Protein AF-A0A7R9TD43-F1 (afdb_monomer_lite)

Secondary structure (DSSP, 8-state):
-----------------------PPPHHHHHHH-----PBP--HHHHHHHHHHHHHHHHHHHHHHHHTT-S------HHHHTHHHH-GGGHHHHHHHHHHHHHHTT--S--HHHHHHHHHHTT-TT-PPPPHHHHBTTHHHHHHHHHH-S-HHHHGGGS--

Organism: NCBI:txid156133

Radius of gyration: 19.26 Å; chains: 1; bounding box: 54×41×42 Å

Foldseek 3Di:
DDFDADDDDPPPPPDDDDDDDDDDDDPVVVVVVCPDLPADEDDLVCLLVVVVVVVVVVVCVVVVCVVVVNPDYDHAHVCQCLVQLAAVVSLVSNLVSVVVVCVSVVPPDDPSVVSSVVSVVVPSNPHHDDPSPSRHPPVVSNLVSQCPDPDPVSNCVVVDD

Structure (mmCIF, N/CA/C/O backbone):
data_AF-A0A7R9TD43-F1
#
_entry.id   AF-A0A7R9TD43-F1
#
loop_
_atom_site.group_PDB
_atom_site.id
_atom_site.type_symbol
_atom_site.label_atom_id
_atom_site.label_alt_id
_atom_site.label_comp_id
_atom_site.label_asym_id
_atom_site.label_entity_id
_atom_site.label_seq_id
_atom_site.pdbx_PDB_ins_code
_atom_site.Cartn_x
_atom_site.Cartn_y
_atom_site.Cartn_z
_atom_site.occupancy
_atom_site.B_iso_or_equiv
_atom_site.auth_seq_id
_atom_site.auth_comp_id
_atom_site.auth_asym_id
_atom_site.auth_atom_id
_atom_site.pdbx_PDB_model_num
ATOM 1 N N . VAL A 1 1 ? -9.934 -10.178 23.719 1.00 39.34 1 VAL A N 1
ATOM 2 C CA . VAL A 1 1 ? -9.843 -10.184 22.239 1.00 39.34 1 VAL A CA 1
ATOM 3 C C . VAL A 1 1 ? -8.517 -9.554 21.861 1.00 39.34 1 VAL A C 1
ATOM 5 O O . VAL 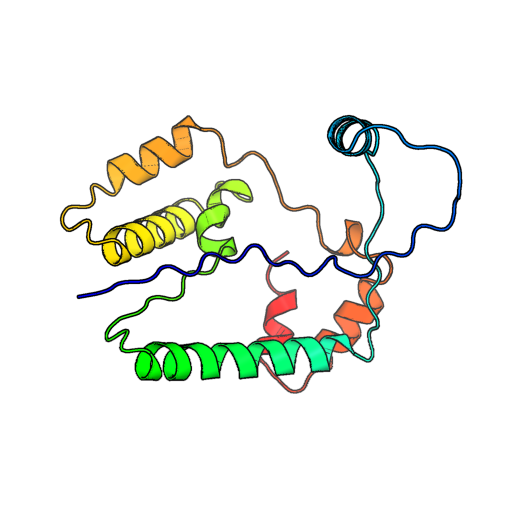A 1 1 ? -8.345 -8.367 22.094 1.00 39.34 1 VAL A O 1
ATOM 8 N N . THR A 1 2 ? -7.555 -10.334 21.376 1.00 31.12 2 THR A N 1
ATOM 9 C CA . THR A 1 2 ? -6.219 -9.827 21.025 1.00 31.12 2 THR A CA 1
ATOM 10 C C . THR A 1 2 ? -6.255 -9.340 19.579 1.00 31.12 2 THR A C 1
ATOM 12 O O . THR A 1 2 ? -6.472 -10.143 18.673 1.00 31.12 2 THR A O 1
ATOM 15 N N . ARG A 1 3 ? -6.104 -8.031 19.357 1.00 34.41 3 ARG A N 1
ATOM 16 C CA . ARG A 1 3 ? -6.041 -7.424 18.019 1.00 34.41 3 ARG A CA 1
ATOM 17 C C . ARG A 1 3 ? -4.596 -7.012 17.744 1.00 34.41 3 ARG A C 1
ATOM 19 O O . ARG A 1 3 ? -3.960 -6.403 18.597 1.00 34.41 3 ARG A O 1
ATOM 26 N N . GLY A 1 4 ? -4.058 -7.405 16.594 1.00 31.19 4 GLY A N 1
ATOM 27 C CA . GLY A 1 4 ? -2.689 -7.091 16.186 1.00 31.19 4 GLY A CA 1
ATOM 28 C C . GLY A 1 4 ? -2.689 -6.253 14.915 1.00 31.19 4 GLY A C 1
ATOM 29 O O . GLY A 1 4 ? -3.323 -6.634 13.933 1.00 31.19 4 GLY A O 1
ATOM 30 N N . VAL A 1 5 ? -1.957 -5.140 14.926 1.00 34.16 5 VAL A N 1
ATOM 31 C CA . VAL A 1 5 ? -1.711 -4.306 13.744 1.00 34.16 5 VAL A CA 1
ATOM 32 C C . VAL A 1 5 ? -0.331 -4.643 13.200 1.00 34.16 5 VAL A C 1
ATOM 34 O O . VAL A 1 5 ? 0.673 -4.506 13.895 1.00 34.16 5 VAL A O 1
ATOM 37 N N . CYS A 1 6 ? -0.265 -5.065 11.939 1.00 36.38 6 CYS A N 1
ATOM 38 C CA . CYS A 1 6 ? 0.999 -5.240 11.234 1.00 36.38 6 CYS A CA 1
ATOM 39 C C . CYS A 1 6 ? 1.216 -4.054 10.288 1.00 36.38 6 CYS A C 1
ATOM 41 O O . CYS A 1 6 ? 0.830 -4.110 9.125 1.00 36.38 6 CYS A O 1
ATOM 43 N N . GLY A 1 7 ? 1.840 -2.984 10.787 1.00 31.48 7 GLY A N 1
ATOM 44 C CA . GLY A 1 7 ? 2.426 -1.956 9.930 1.00 31.48 7 GLY A CA 1
ATOM 45 C C . GLY A 1 7 ? 3.762 -2.469 9.401 1.00 31.48 7 GLY A C 1
ATOM 46 O O . GLY A 1 7 ? 4.675 -2.732 10.185 1.00 31.48 7 GLY A O 1
ATOM 47 N N . LYS A 1 8 ? 3.895 -2.659 8.087 1.00 38.91 8 LYS A N 1
ATOM 48 C CA . LYS A 1 8 ? 5.202 -2.919 7.477 1.00 38.91 8 LYS A CA 1
ATOM 49 C C . LYS A 1 8 ? 5.594 -1.762 6.583 1.00 38.91 8 LYS A C 1
ATOM 51 O O . LYS A 1 8 ? 5.025 -1.590 5.516 1.00 38.91 8 LYS A O 1
ATOM 56 N N . ALA A 1 9 ? 6.656 -1.069 6.981 1.00 34.19 9 ALA A N 1
ATOM 57 C CA . ALA A 1 9 ? 7.525 -0.412 6.025 1.00 34.19 9 ALA A CA 1
ATOM 58 C C . ALA A 1 9 ? 8.066 -1.481 5.064 1.00 34.19 9 ALA A C 1
ATOM 60 O O . ALA A 1 9 ? 8.663 -2.485 5.475 1.00 34.19 9 ALA A O 1
ATOM 61 N N . SER A 1 10 ? 7.801 -1.276 3.783 1.00 36.62 10 SER A N 1
ATOM 62 C CA . SER A 1 10 ? 8.291 -2.059 2.662 1.00 36.62 10 SER A CA 1
ATOM 63 C C . SER A 1 10 ? 9.827 -2.056 2.664 1.00 36.62 10 SER A C 1
ATOM 65 O O . SER A 1 10 ? 10.476 -1.200 2.077 1.00 36.62 10 SER A O 1
ATOM 67 N N . ASN A 1 11 ? 10.428 -3.052 3.314 1.00 35.31 11 ASN A N 1
ATOM 68 C CA . ASN A 1 11 ? 11.877 -3.221 3.440 1.00 35.31 11 ASN A CA 1
ATOM 69 C C . ASN A 1 11 ? 12.467 -3.923 2.193 1.00 35.31 11 ASN A C 1
ATOM 71 O O . ASN A 1 11 ? 12.986 -5.034 2.276 1.00 35.31 11 ASN A O 1
ATOM 75 N N . TRP A 1 12 ? 12.331 -3.301 1.016 1.00 37.69 12 TRP A N 1
ATOM 76 C CA . TRP A 1 12 ? 12.780 -3.855 -0.279 1.00 37.69 12 TRP A CA 1
ATOM 77 C C . TRP A 1 12 ? 14.246 -3.508 -0.605 1.00 37.69 12 TRP A C 1
ATOM 79 O O . TRP A 1 12 ? 14.766 -3.917 -1.637 1.00 37.69 12 TRP A O 1
ATOM 89 N N . ALA A 1 13 ? 14.939 -2.794 0.287 1.00 36.34 13 ALA A N 1
ATOM 90 C CA . ALA A 1 13 ? 16.278 -2.247 0.059 1.00 36.34 13 ALA A CA 1
ATOM 91 C C . ALA A 1 13 ? 17.420 -3.052 0.719 1.00 36.34 13 ALA A C 1
ATOM 93 O O . ALA A 1 13 ? 18.401 -2.476 1.183 1.00 36.34 13 ALA A O 1
ATOM 94 N N . LEU A 1 14 ? 17.327 -4.383 0.794 1.00 34.22 14 LEU A N 1
ATOM 95 C CA . LEU A 1 14 ? 18.373 -5.220 1.403 1.00 34.22 14 LEU A CA 1
ATOM 96 C C . LEU A 1 14 ? 19.060 -6.116 0.371 1.00 34.22 14 LEU A C 1
ATOM 98 O O . LEU A 1 14 ? 18.844 -7.324 0.346 1.00 34.22 14 LEU A O 1
ATOM 102 N N . ARG A 1 15 ? 19.896 -5.484 -0.466 1.00 33.47 15 ARG A N 1
ATOM 103 C CA . ARG A 1 15 ? 21.173 -5.998 -1.017 1.00 33.47 15 ARG A CA 1
ATOM 104 C C . ARG A 1 15 ? 21.806 -4.944 -1.939 1.00 33.47 15 ARG A C 1
ATOM 106 O O . ARG A 1 15 ? 21.924 -5.126 -3.142 1.00 33.47 15 ARG A O 1
ATOM 113 N N . SER A 1 16 ? 22.214 -3.816 -1.365 1.00 39.78 16 SER A N 1
ATOM 114 C CA . SER A 1 16 ? 23.128 -2.875 -2.021 1.00 39.78 16 SER A CA 1
ATOM 115 C C . SER A 1 16 ? 24.565 -3.243 -1.644 1.00 39.78 16 SER A C 1
ATOM 117 O O . SER A 1 16 ? 24.916 -3.200 -0.463 1.00 39.78 16 SER A O 1
ATOM 119 N N . TYR A 1 17 ? 25.393 -3.615 -2.620 1.00 34.47 17 TYR A N 1
ATOM 120 C CA . TYR A 1 17 ? 26.838 -3.730 -2.419 1.00 34.47 17 TYR A CA 1
ATOM 121 C C . TYR A 1 17 ? 27.467 -2.330 -2.482 1.00 34.47 17 TYR A C 1
ATOM 123 O O . TYR A 1 17 ? 27.190 -1.567 -3.402 1.00 34.47 17 TYR A O 1
ATOM 131 N N . SER A 1 18 ? 28.294 -1.992 -1.489 1.00 43.38 18 SER A N 1
ATOM 132 C CA . SER A 1 18 ? 29.130 -0.783 -1.451 1.00 43.38 18 SER A CA 1
ATOM 133 C C . SER A 1 18 ? 30.578 -1.223 -1.639 1.00 43.38 18 SER A C 1
ATOM 135 O O . SER A 1 18 ? 31.055 -2.048 -0.861 1.00 43.38 18 SER A O 1
ATOM 137 N N . SER A 1 19 ? 31.263 -0.707 -2.658 1.00 37.00 19 SER A N 1
ATOM 138 C CA . SER A 1 19 ? 32.553 -1.221 -3.130 1.00 37.00 19 SER A CA 1
ATOM 139 C C . SER A 1 19 ? 33.764 -0.380 -2.735 1.00 37.00 19 SER A C 1
ATOM 141 O O . SER A 1 19 ? 34.736 -0.409 -3.467 1.00 37.00 19 SER A O 1
ATOM 143 N N . ASP A 1 20 ? 33.756 0.335 -1.608 1.00 36.44 20 ASP A N 1
ATOM 144 C CA . ASP A 1 20 ? 34.885 1.208 -1.257 1.00 36.44 20 ASP A CA 1
ATOM 145 C C . ASP A 1 20 ? 35.248 1.088 0.227 1.00 36.44 20 ASP A C 1
ATOM 147 O O . ASP A 1 20 ? 34.478 1.442 1.125 1.00 36.44 20 ASP A O 1
ATOM 151 N N . GLY A 1 21 ? 36.431 0.526 0.482 1.00 44.88 21 GLY A N 1
ATOM 152 C CA . GLY A 1 21 ? 36.992 0.322 1.810 1.00 44.88 21 GLY A CA 1
ATOM 153 C C . GLY A 1 21 ? 37.856 1.497 2.253 1.00 44.88 21 GLY A C 1
ATOM 154 O O . GLY A 1 21 ? 39.035 1.515 1.934 1.00 44.88 21 GLY A O 1
ATOM 155 N N . VAL A 1 22 ? 37.297 2.425 3.041 1.00 40.22 22 VAL A N 1
ATOM 156 C CA . VAL A 1 22 ? 38.046 3.366 3.903 1.00 40.22 22 VAL A CA 1
ATOM 157 C C . VAL A 1 22 ? 37.221 3.685 5.172 1.00 40.22 22 VAL A C 1
ATOM 159 O O . VAL A 1 22 ? 35.990 3.655 5.163 1.00 40.22 22 VAL A O 1
ATOM 162 N N . SER A 1 23 ? 37.929 3.916 6.284 1.00 39.12 23 SER A N 1
ATOM 163 C CA . SER A 1 23 ? 37.523 4.050 7.698 1.00 39.12 23 SER A CA 1
ATOM 164 C C . SER A 1 23 ? 36.263 4.885 8.033 1.00 39.12 23 SER A C 1
ATOM 166 O O . SER A 1 23 ? 35.867 5.799 7.321 1.00 39.12 23 SER A O 1
ATOM 168 N N . ARG A 1 24 ? 35.605 4.521 9.152 1.00 40.25 24 ARG A N 1
ATOM 169 C CA . ARG A 1 24 ? 34.159 4.678 9.433 1.00 40.25 24 ARG A CA 1
ATOM 170 C C . ARG A 1 24 ? 33.724 6.005 10.102 1.00 40.25 24 ARG A C 1
ATOM 172 O O . ARG A 1 24 ? 34.031 6.201 11.273 1.00 40.25 24 ARG A O 1
ATOM 179 N N . PRO A 1 25 ? 32.845 6.798 9.459 1.00 39.62 25 PRO A N 1
ATOM 180 C CA . PRO A 1 25 ? 31.966 7.745 10.152 1.00 39.62 25 PRO A CA 1
ATOM 181 C C . PRO A 1 25 ? 30.765 7.050 10.822 1.00 39.62 25 PRO A C 1
ATOM 183 O O . PRO A 1 25 ? 30.373 5.945 10.423 1.00 39.62 25 PRO A O 1
ATOM 186 N N . THR A 1 26 ? 30.184 7.700 11.835 1.00 48.34 26 THR A N 1
ATOM 187 C CA . THR A 1 26 ? 29.023 7.215 12.603 1.00 48.34 26 THR A CA 1
ATOM 188 C C . THR A 1 26 ? 27.769 7.061 11.721 1.00 48.34 26 THR A C 1
ATOM 190 O O . THR A 1 26 ? 27.635 7.666 10.654 1.00 48.34 26 THR A O 1
ATOM 193 N N . PHE A 1 27 ? 26.830 6.206 12.150 1.00 46.88 27 PHE A N 1
ATOM 194 C CA . PHE A 1 27 ? 25.640 5.818 11.371 1.00 46.88 27 PHE A CA 1
ATOM 195 C C . PHE A 1 27 ? 24.694 6.990 11.048 1.00 46.88 27 PHE A C 1
ATOM 197 O O . PHE A 1 27 ? 24.012 6.964 10.022 1.00 46.88 27 PHE A O 1
ATOM 204 N N . ALA A 1 28 ? 24.652 8.009 11.910 1.00 42.88 28 ALA A N 1
ATOM 205 C CA . ALA A 1 28 ? 23.788 9.176 11.749 1.00 42.88 28 ALA A CA 1
ATOM 206 C C . ALA A 1 28 ? 24.366 10.193 10.747 1.00 42.88 28 ALA A C 1
ATOM 208 O O . ALA A 1 28 ? 23.631 10.692 9.892 1.00 42.88 28 ALA A O 1
ATOM 209 N N . ASP A 1 29 ? 25.684 10.417 10.773 1.00 40.28 29 ASP A N 1
ATOM 210 C CA . ASP A 1 29 ? 26.360 11.372 9.884 1.00 40.28 29 ASP A CA 1
ATOM 211 C C . ASP A 1 29 ? 26.393 10.880 8.429 1.00 40.28 29 ASP A C 1
ATOM 213 O O . ASP A 1 29 ? 26.217 11.658 7.488 1.00 40.28 29 ASP A O 1
ATOM 217 N N . LYS A 1 30 ? 26.485 9.557 8.222 1.00 43.16 30 LYS A N 1
ATOM 218 C CA . LYS A 1 30 ? 26.408 8.944 6.885 1.00 43.16 30 LYS A CA 1
ATOM 219 C C . LYS A 1 30 ? 25.059 9.142 6.187 1.00 43.16 30 LYS A C 1
ATOM 221 O O . LYS A 1 30 ? 25.035 9.229 4.963 1.00 43.16 30 LYS A O 1
ATOM 226 N N . ARG A 1 31 ? 23.945 9.222 6.929 1.00 48.44 31 ARG A N 1
ATOM 227 C CA . ARG A 1 31 ? 22.608 9.430 6.337 1.00 48.44 31 ARG A CA 1
ATOM 228 C C . ARG A 1 31 ? 22.351 10.880 5.931 1.00 48.44 31 ARG A C 1
ATOM 230 O O . ARG A 1 31 ? 21.613 11.100 4.980 1.00 48.44 31 ARG A O 1
ATOM 237 N N . ARG A 1 32 ? 22.938 11.862 6.625 1.00 42.62 32 ARG A N 1
ATOM 238 C CA . ARG A 1 32 ? 22.729 13.291 6.320 1.00 42.62 32 ARG A CA 1
ATOM 239 C C . ARG A 1 32 ? 23.582 13.802 5.159 1.00 42.62 32 ARG A C 1
ATOM 241 O O . ARG A 1 32 ? 23.119 14.675 4.433 1.00 42.62 32 ARG A O 1
ATOM 248 N N . ALA A 1 33 ? 24.786 13.261 4.964 1.00 38.59 33 ALA A N 1
ATOM 249 C CA . ALA A 1 33 ? 25.688 13.693 3.891 1.00 38.59 33 ALA A CA 1
ATOM 250 C C . ALA A 1 33 ? 25.417 12.997 2.542 1.00 38.59 33 ALA A C 1
ATOM 252 O O . ALA A 1 33 ? 25.692 13.561 1.485 1.00 38.59 33 ALA A O 1
ATOM 253 N N . ARG A 1 34 ? 24.818 11.799 2.556 1.00 44.56 34 ARG A N 1
ATOM 254 C CA . ARG A 1 34 ? 24.338 11.110 1.353 1.00 44.56 34 ARG A CA 1
ATOM 255 C C . ARG A 1 34 ? 22.956 11.642 0.963 1.00 44.56 34 ARG A C 1
ATOM 257 O O . ARG A 1 34 ? 21.947 10.958 1.105 1.00 44.56 34 ARG A O 1
ATOM 264 N N . ARG A 1 35 ? 22.910 12.853 0.393 1.00 45.62 35 ARG A N 1
ATOM 265 C CA . ARG A 1 35 ? 21.904 13.193 -0.637 1.00 45.62 35 ARG A CA 1
ATOM 266 C C . ARG A 1 35 ? 22.195 12.346 -1.880 1.00 45.62 35 ARG A C 1
ATOM 268 O O . ARG A 1 35 ? 22.591 12.846 -2.926 1.00 45.62 35 ARG A O 1
ATOM 275 N N . GLU A 1 36 ? 22.113 11.035 -1.719 1.00 46.47 36 GLU A N 1
ATOM 276 C CA . GLU A 1 36 ? 22.460 10.081 -2.749 1.00 46.47 36 GLU A CA 1
ATOM 277 C C . GLU A 1 36 ? 21.251 9.867 -3.643 1.00 46.47 36 GLU A C 1
ATOM 279 O O . GLU A 1 36 ? 20.282 9.202 -3.286 1.00 46.47 36 GLU A O 1
ATOM 284 N N . LEU A 1 37 ? 21.362 10.418 -4.847 1.00 56.50 37 LEU A N 1
ATOM 285 C CA . LEU A 1 37 ? 20.604 10.076 -6.048 1.00 56.50 37 LEU A CA 1
ATOM 286 C C . LEU A 1 37 ? 20.875 8.620 -6.489 1.00 56.50 37 LEU A C 1
ATOM 288 O O . LEU A 1 37 ? 20.977 8.335 -7.682 1.00 56.50 37 LEU A O 1
ATOM 292 N N . THR A 1 38 ? 21.072 7.685 -5.555 1.00 64.12 38 THR A N 1
ATOM 293 C CA . THR A 1 38 ? 21.325 6.285 -5.885 1.00 64.12 38 THR A CA 1
ATOM 294 C C . THR A 1 38 ? 20.007 5.668 -6.308 1.00 64.12 38 THR A C 1
ATOM 296 O O . THR A 1 38 ? 19.211 5.211 -5.488 1.00 64.12 38 THR A O 1
ATOM 299 N N . LYS A 1 39 ? 19.769 5.688 -7.621 1.00 74.81 39 LYS A N 1
ATOM 300 C CA . LYS A 1 39 ? 18.671 4.948 -8.225 1.00 74.81 39 LYS A CA 1
ATOM 301 C C . LYS A 1 39 ? 18.826 3.462 -7.901 1.00 74.81 39 LYS A C 1
ATOM 303 O O . LYS A 1 39 ? 19.926 2.913 -7.959 1.00 74.81 39 LYS A O 1
ATOM 308 N N . VAL A 1 40 ? 17.719 2.807 -7.583 1.00 80.12 40 VAL A N 1
ATOM 309 C CA . VAL A 1 40 ? 17.680 1.370 -7.307 1.00 80.12 40 VAL A CA 1
ATOM 310 C C . VAL A 1 40 ? 17.617 0.612 -8.633 1.00 80.12 40 VAL A C 1
ATOM 312 O O . VAL A 1 40 ? 16.872 0.981 -9.540 1.00 80.12 40 VAL A O 1
ATOM 315 N N . GLY A 1 41 ? 18.416 -0.443 -8.769 1.00 82.94 41 GLY A N 1
ATOM 316 C CA . GLY A 1 41 ? 18.322 -1.385 -9.883 1.00 82.94 41 GLY A CA 1
ATOM 317 C C . GLY A 1 41 ? 17.576 -2.645 -9.454 1.00 82.94 41 GLY A C 1
ATOM 318 O O . GLY A 1 41 ? 17.845 -3.178 -8.379 1.00 82.94 41 GLY A O 1
ATOM 319 N N . PHE A 1 42 ? 16.673 -3.140 -10.299 1.00 86.19 42 PHE A N 1
ATOM 320 C CA . PHE A 1 42 ? 16.012 -4.433 -10.101 1.00 86.19 42 PHE A CA 1
ATOM 321 C C . PHE A 1 42 ? 16.390 -5.406 -11.209 1.00 86.19 42 PHE A C 1
ATOM 323 O O . PHE A 1 42 ? 16.636 -4.984 -12.332 1.00 86.19 42 PHE A O 1
ATOM 330 N N . ASN A 1 43 ? 16.387 -6.710 -10.932 1.00 89.06 43 ASN A N 1
ATOM 331 C CA . ASN A 1 43 ? 16.455 -7.709 -11.994 1.00 89.06 43 ASN A CA 1
ATOM 332 C C . ASN A 1 43 ? 15.057 -7.868 -12.628 1.00 89.06 43 ASN A C 1
ATOM 334 O O . ASN A 1 43 ? 14.151 -8.353 -11.942 1.00 89.06 43 ASN A O 1
ATOM 338 N N . PRO A 1 44 ? 14.844 -7.494 -13.907 1.00 86.56 44 PRO A N 1
ATOM 339 C CA . PRO A 1 44 ? 13.534 -7.617 -14.548 1.00 86.56 44 PRO A CA 1
ATOM 340 C C . PRO A 1 44 ? 13.054 -9.069 -14.669 1.00 86.56 44 PRO A C 1
ATOM 342 O O . PRO A 1 44 ? 11.850 -9.300 -14.707 1.00 86.56 44 PRO A O 1
ATOM 345 N N . ALA A 1 45 ? 13.972 -10.044 -14.696 1.00 82.19 45 ALA A N 1
ATOM 346 C CA . ALA A 1 45 ? 13.620 -11.463 -14.745 1.00 82.19 45 ALA A CA 1
ATOM 347 C C . ALA A 1 45 ? 12.978 -11.952 -13.434 1.00 82.19 45 ALA A C 1
ATOM 349 O O . ALA A 1 45 ? 12.067 -12.776 -13.460 1.00 82.19 45 ALA A O 1
ATOM 350 N N . ASP A 1 46 ? 13.401 -11.394 -12.297 1.00 87.81 46 ASP A N 1
ATOM 351 C CA . ASP A 1 46 ? 12.980 -11.869 -10.976 1.00 87.81 46 ASP A CA 1
ATOM 352 C C . ASP A 1 46 ? 11.817 -11.051 -10.403 1.00 87.81 46 ASP A C 1
ATOM 354 O O . ASP A 1 46 ? 11.083 -11.537 -9.543 1.00 87.81 46 ASP A O 1
ATOM 358 N N . ILE A 1 47 ? 11.624 -9.802 -10.852 1.00 88.00 47 ILE A N 1
ATOM 359 C CA . ILE A 1 47 ? 10.670 -8.878 -10.218 1.00 88.00 47 ILE A CA 1
ATOM 360 C C . ILE A 1 47 ? 9.233 -9.407 -10.250 1.00 88.00 47 ILE A C 1
ATOM 362 O O . ILE A 1 47 ? 8.522 -9.309 -9.251 1.00 88.00 47 ILE A O 1
ATOM 366 N N . VAL A 1 48 ? 8.816 -10.034 -11.355 1.00 88.44 48 VAL A N 1
ATOM 367 C CA . VAL A 1 48 ? 7.475 -10.626 -11.475 1.00 88.44 48 VAL A CA 1
ATOM 368 C C . VAL A 1 48 ? 7.324 -11.781 -10.491 1.00 88.44 48 VAL A C 1
ATOM 370 O O . VAL A 1 48 ? 6.356 -11.812 -9.735 1.00 88.44 48 VAL A O 1
ATOM 373 N N . GLN A 1 49 ? 8.313 -12.673 -10.424 1.00 87.81 49 GLN A N 1
ATOM 374 C CA . GLN A 1 49 ? 8.302 -13.800 -9.495 1.00 87.81 49 GLN A CA 1
ATOM 375 C C . GLN A 1 49 ? 8.267 -13.327 -8.033 1.00 87.81 49 GLN A C 1
ATOM 377 O O . GLN A 1 49 ? 7.532 -13.880 -7.213 1.00 87.81 49 GLN A O 1
ATOM 382 N N . VAL A 1 50 ? 9.033 -12.289 -7.689 1.00 86.44 50 VAL A N 1
ATOM 383 C CA . VAL A 1 50 ? 9.034 -11.695 -6.345 1.00 86.44 50 VAL A CA 1
ATOM 384 C C . VAL A 1 50 ? 7.660 -11.117 -6.004 1.00 86.44 50 VAL A C 1
ATOM 386 O O . VAL A 1 50 ? 7.156 -11.360 -4.904 1.00 86.44 50 VAL A O 1
ATOM 389 N N . LEU A 1 51 ? 7.022 -10.408 -6.940 1.00 86.38 51 LEU A N 1
ATOM 390 C CA . LEU A 1 51 ? 5.672 -9.869 -6.759 1.00 86.38 51 LEU A CA 1
ATOM 391 C C . LEU A 1 51 ? 4.636 -10.990 -6.590 1.00 86.38 51 LEU A C 1
ATOM 393 O O . LEU A 1 51 ? 3.807 -10.924 -5.682 1.00 86.38 51 LEU A O 1
ATOM 397 N N . GLU A 1 52 ? 4.717 -12.060 -7.382 1.00 86.25 52 GLU A N 1
ATOM 398 C CA . GLU A 1 52 ? 3.854 -13.240 -7.239 1.00 86.25 52 GLU A CA 1
ATOM 399 C C . GLU A 1 52 ? 4.014 -13.898 -5.868 1.00 86.25 52 GLU A C 1
ATOM 401 O O . GLU A 1 52 ? 3.028 -14.175 -5.179 1.00 86.25 52 GLU A O 1
ATOM 406 N N . GLN A 1 53 ? 5.255 -14.100 -5.422 1.00 84.88 53 GLN A N 1
ATOM 407 C CA . GLN A 1 53 ? 5.530 -14.642 -4.096 1.00 84.88 53 GLN A CA 1
ATOM 408 C C . GLN A 1 53 ? 5.009 -13.723 -2.988 1.00 84.88 53 GLN A C 1
ATOM 410 O O . GLN A 1 53 ? 4.502 -14.220 -1.979 1.00 84.88 53 GLN A O 1
ATOM 415 N N . GLY A 1 54 ? 5.113 -12.404 -3.162 1.00 82.06 54 GLY A N 1
ATOM 416 C CA . GLY A 1 54 ? 4.525 -11.407 -2.269 1.00 82.06 54 GLY A CA 1
ATOM 417 C C . GLY A 1 54 ? 3.015 -11.595 -2.136 1.00 82.06 54 GLY A C 1
ATOM 418 O O . GLY A 1 54 ? 2.523 -11.804 -1.027 1.00 82.06 54 GLY A O 1
ATOM 419 N N . LEU A 1 55 ? 2.303 -11.660 -3.264 1.00 82.12 55 LEU A N 1
ATOM 420 C CA . LEU A 1 55 ? 0.851 -11.872 -3.306 1.00 82.12 55 LEU A CA 1
ATOM 421 C C . LEU A 1 55 ? 0.426 -13.196 -2.649 1.00 82.12 55 LEU A C 1
ATOM 423 O O . LEU A 1 55 ? -0.555 -13.240 -1.902 1.00 82.12 55 LEU A O 1
ATOM 427 N N . VAL A 1 56 ? 1.170 -14.283 -2.880 1.00 80.44 56 VAL A N 1
ATOM 428 C CA . VAL A 1 56 ? 0.905 -15.588 -2.244 1.00 80.44 56 VAL A CA 1
ATOM 429 C C . VAL A 1 56 ? 1.183 -15.550 -0.739 1.00 80.44 56 VAL A C 1
ATOM 431 O O . VAL A 1 56 ? 0.473 -16.171 0.053 1.00 80.44 56 VAL A O 1
ATOM 434 N N . ARG A 1 57 ? 2.227 -14.839 -0.305 1.00 77.38 57 ARG A N 1
ATOM 435 C CA . ARG A 1 57 ? 2.511 -14.670 1.126 1.00 77.38 57 ARG A CA 1
ATOM 436 C C . ARG A 1 57 ? 1.414 -13.862 1.799 1.00 77.38 57 ARG A C 1
ATOM 438 O O . ARG A 1 57 ? 1.011 -14.234 2.899 1.00 77.38 57 ARG A O 1
ATOM 445 N N . ASP A 1 58 ? 0.921 -12.815 1.151 1.00 75.38 58 ASP A N 1
ATOM 446 C CA . ASP A 1 58 ? -0.133 -11.958 1.687 1.00 75.38 58 ASP A CA 1
ATOM 447 C C . ASP A 1 58 ? -1.449 -12.711 1.868 1.00 75.38 58 ASP A C 1
ATOM 449 O O . ASP A 1 58 ? -2.055 -12.603 2.930 1.00 75.38 58 ASP A O 1
ATOM 453 N N . SER A 1 59 ? -1.832 -13.583 0.934 1.00 75.19 59 SER A N 1
ATOM 454 C CA . SER A 1 59 ? -3.029 -14.421 1.104 1.00 75.19 59 SER A CA 1
ATOM 455 C C . SER A 1 59 ? -2.901 -15.455 2.233 1.00 75.19 59 SER A C 1
ATOM 457 O O . SER A 1 59 ? -3.894 -15.817 2.864 1.00 75.19 59 SER A O 1
ATOM 459 N N . ARG A 1 60 ? -1.680 -15.907 2.554 1.00 79.12 60 ARG A N 1
ATOM 460 C CA . ARG A 1 60 ? -1.420 -16.865 3.647 1.00 79.12 60 ARG A CA 1
ATOM 461 C C . ARG A 1 60 ? -1.271 -16.219 5.028 1.00 79.12 60 ARG A C 1
ATOM 463 O O . ARG A 1 60 ? -1.360 -16.933 6.028 1.00 79.12 60 ARG A O 1
ATOM 470 N N . ARG A 1 61 ? -1.016 -14.909 5.120 1.00 77.25 61 ARG A N 1
ATOM 471 C CA . ARG A 1 61 ? -0.874 -14.193 6.407 1.00 77.25 61 ARG A CA 1
ATOM 472 C C . ARG A 1 61 ? -2.143 -14.260 7.271 1.00 77.25 61 ARG A C 1
ATOM 474 O O . ARG A 1 61 ? -1.996 -14.654 8.427 1.00 77.25 61 ARG A O 1
ATOM 481 N N . PRO A 1 62 ? -3.352 -13.990 6.740 1.00 76.19 62 PRO A N 1
ATOM 482 C CA . PRO A 1 62 ? -4.623 -14.225 7.426 1.00 76.19 62 PRO A CA 1
ATOM 483 C C . PRO A 1 62 ? -4.708 -15.585 8.125 1.00 76.19 62 PRO A C 1
ATOM 485 O O . PRO A 1 62 ? -4.961 -15.670 9.324 1.00 76.19 62 PRO A O 1
ATOM 488 N N . LEU A 1 63 ? -4.396 -16.655 7.387 1.00 79.38 63 LEU A N 1
ATOM 489 C CA . LEU A 1 63 ? -4.462 -18.029 7.886 1.00 79.38 63 LEU A CA 1
ATOM 490 C C . LEU A 1 63 ? -3.445 -18.290 9.003 1.00 79.38 63 LEU A C 1
ATOM 492 O O . LEU A 1 63 ? -3.727 -19.038 9.936 1.00 79.38 63 LEU A O 1
ATOM 496 N N . LYS A 1 64 ? -2.255 -17.679 8.935 1.00 82.81 64 LYS A N 1
ATOM 497 C CA . LYS A 1 64 ? -1.255 -17.780 10.009 1.00 82.81 64 LYS A CA 1
ATOM 498 C C . LYS A 1 64 ? -1.701 -17.055 11.275 1.00 82.81 64 LYS A C 1
ATOM 500 O O . LYS A 1 64 ? -1.560 -17.617 12.353 1.00 82.81 64 LYS A O 1
ATOM 505 N N . LEU A 1 65 ? -2.259 -15.851 11.143 1.00 79.75 65 LEU A N 1
ATOM 506 C CA . LEU A 1 65 ? -2.774 -15.086 12.281 1.00 79.75 65 LEU A CA 1
ATOM 507 C C . LEU A 1 65 ? -3.922 -15.832 12.972 1.00 79.75 65 LEU A C 1
ATOM 509 O O . LEU A 1 65 ? -3.903 -15.975 14.192 1.00 79.75 65 LEU A O 1
ATOM 513 N N . GLN A 1 66 ? -4.845 -16.412 12.202 1.00 82.81 66 GLN A N 1
ATOM 514 C CA . GLN A 1 66 ? -5.906 -17.264 12.748 1.00 82.81 66 GLN A CA 1
ATOM 515 C C . GLN A 1 66 ? -5.348 -18.470 13.510 1.00 82.81 66 GLN A C 1
ATOM 517 O O . GLN A 1 66 ? -5.778 -18.744 14.627 1.00 82.81 66 GLN A O 1
ATOM 522 N N . ARG A 1 67 ? -4.345 -19.165 12.951 1.00 85.50 67 ARG A N 1
ATOM 523 C CA . ARG A 1 67 ? -3.673 -20.290 13.630 1.00 85.50 67 ARG A CA 1
ATOM 524 C C . ARG A 1 67 ? -2.978 -19.885 14.932 1.00 85.50 67 ARG A C 1
ATOM 526 O O . ARG A 1 67 ? -2.829 -20.722 15.811 1.00 85.50 67 ARG A O 1
ATOM 533 N N . TRP A 1 68 ? -2.559 -18.629 15.061 1.00 86.38 68 TRP A N 1
ATOM 534 C CA . TRP A 1 68 ? -1.986 -18.075 16.292 1.00 86.38 68 TRP A CA 1
ATOM 535 C C . TRP A 1 68 ? -3.038 -17.542 17.273 1.00 86.38 68 TRP A C 1
ATOM 5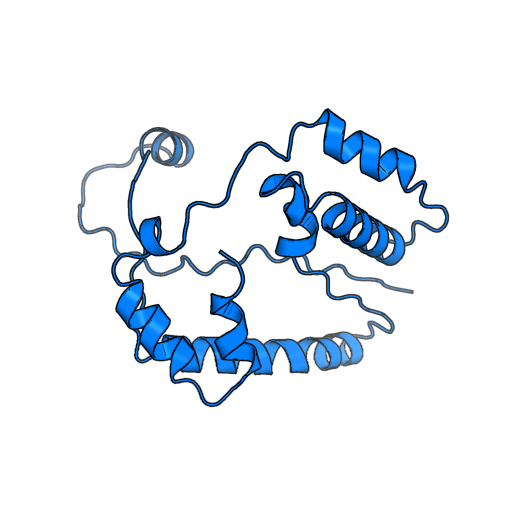37 O O . TRP A 1 68 ? -2.680 -16.931 18.275 1.00 86.38 68 TRP A O 1
ATOM 547 N N . GLY A 1 69 ? -4.327 -17.766 17.008 1.00 82.75 69 GLY A N 1
ATOM 548 C CA . GLY A 1 69 ? -5.413 -17.372 17.903 1.00 82.75 69 GLY A CA 1
ATOM 549 C C . GLY A 1 69 ? -5.885 -15.927 17.732 1.00 82.75 69 GLY A C 1
ATOM 550 O O . GLY A 1 69 ? -6.697 -15.461 18.529 1.00 82.75 69 GLY A O 1
ATOM 551 N N . PHE A 1 70 ? -5.433 -15.210 16.696 1.00 80.25 70 PHE A N 1
ATOM 552 C CA . PHE A 1 70 ? -6.009 -13.909 16.351 1.00 80.25 70 PHE A CA 1
ATOM 553 C C . PHE A 1 70 ? -7.350 -14.123 15.640 1.00 80.25 70 PHE A C 1
ATOM 555 O O . PHE A 1 70 ? -7.401 -14.527 14.479 1.00 80.25 70 PHE A O 1
ATOM 562 N N . THR A 1 71 ? -8.447 -13.853 16.347 1.00 72.56 71 THR A N 1
ATOM 563 C CA . THR A 1 71 ? -9.823 -14.055 15.859 1.00 72.56 71 THR A CA 1
ATOM 564 C C . THR A 1 71 ? -10.337 -12.913 14.981 1.00 72.56 71 THR A C 1
ATOM 566 O O . THR A 1 71 ? -11.319 -13.084 14.265 1.00 72.56 71 THR A O 1
ATOM 569 N N . GLY A 1 72 ? -9.653 -11.767 14.989 1.00 73.94 72 GLY A N 1
ATOM 570 C CA . GLY A 1 72 ? -9.906 -10.640 14.098 1.00 73.94 72 GLY A CA 1
ATOM 571 C C . GLY A 1 72 ? -8.605 -9.912 13.786 1.00 73.94 72 GLY A C 1
ATOM 572 O O . GLY A 1 72 ? -7.822 -9.614 14.688 1.00 73.94 72 GLY A O 1
ATOM 573 N N . PHE A 1 73 ? -8.362 -9.647 12.509 1.00 76.69 73 PHE A N 1
ATOM 574 C CA . PHE A 1 73 ? -7.219 -8.870 12.045 1.00 76.69 73 PHE A CA 1
ATOM 575 C C . PHE A 1 73 ? -7.657 -8.002 10.873 1.00 76.69 73 PHE A C 1
ATOM 577 O O . PHE A 1 73 ? -8.538 -8.367 10.095 1.00 76.69 73 PHE A O 1
ATOM 584 N N . GLU A 1 74 ? -7.006 -6.857 10.747 1.00 81.81 74 GLU A N 1
ATOM 585 C CA . GLU A 1 74 ? -7.211 -5.933 9.651 1.00 81.81 74 GLU A CA 1
ATOM 586 C C . GLU A 1 74 ? -5.870 -5.695 8.964 1.00 81.81 74 GLU A C 1
ATOM 588 O O . GLU A 1 74 ? -4.842 -5.523 9.618 1.00 81.81 74 GLU A O 1
ATOM 593 N N . THR A 1 75 ? -5.865 -5.753 7.634 1.00 80.44 75 THR A N 1
ATOM 594 C CA . THR A 1 75 ? -4.684 -5.399 6.843 1.00 80.44 75 THR A CA 1
ATOM 595 C C . THR A 1 75 ? -4.905 -4.008 6.280 1.00 80.44 75 THR A C 1
ATOM 597 O O . THR A 1 75 ? -5.879 -3.778 5.560 1.00 80.44 75 THR A O 1
ATOM 600 N N . ILE A 1 76 ? -4.008 -3.094 6.636 1.00 83.81 76 ILE A N 1
ATOM 601 C CA . ILE A 1 76 ? -4.028 -1.702 6.198 1.00 83.81 76 ILE A CA 1
ATOM 602 C C . ILE A 1 76 ? -2.692 -1.452 5.494 1.00 83.81 76 ILE A C 1
ATOM 604 O O . ILE A 1 76 ? -1.647 -1.599 6.137 1.00 83.81 76 ILE A O 1
ATOM 608 N N . PRO A 1 77 ? -2.697 -1.156 4.184 1.00 82.50 77 PRO A N 1
ATOM 609 C CA . PRO A 1 77 ? -1.500 -0.742 3.466 1.00 82.50 77 PRO A CA 1
ATOM 610 C C . PRO A 1 77 ? -0.892 0.501 4.116 1.00 82.50 77 PRO A C 1
ATOM 612 O O . PRO A 1 77 ? -1.608 1.425 4.506 1.00 82.50 77 PRO A O 1
ATOM 615 N N . VAL A 1 78 ? 0.434 0.542 4.229 1.00 83.06 78 VAL A N 1
ATOM 616 C CA . VAL A 1 78 ? 1.112 1.740 4.752 1.00 83.06 78 VAL A CA 1
ATOM 617 C C . VAL A 1 78 ? 0.955 2.901 3.774 1.00 83.06 78 VAL A C 1
ATOM 619 O O . VAL A 1 78 ? 0.857 4.047 4.191 1.00 83.06 78 VAL A O 1
ATOM 622 N N . GLU A 1 79 ? 0.841 2.587 2.489 1.00 84.19 79 GLU A N 1
ATOM 623 C CA . GLU A 1 79 ? 0.556 3.515 1.406 1.00 84.19 79 GLU A CA 1
ATOM 624 C C . GLU A 1 79 ? -0.797 4.211 1.596 1.00 84.19 79 GLU A C 1
ATOM 626 O O . GLU A 1 79 ? -0.918 5.386 1.275 1.00 84.19 79 GLU A O 1
ATOM 631 N N . ASP A 1 80 ? -1.792 3.525 2.172 1.00 87.25 80 ASP A N 1
ATOM 632 C CA . ASP A 1 80 ? -3.079 4.142 2.501 1.00 87.25 80 ASP A CA 1
ATOM 633 C C . ASP A 1 80 ? -2.942 5.070 3.713 1.00 87.25 80 ASP A C 1
ATOM 635 O O . ASP A 1 80 ? -3.474 6.173 3.700 1.00 87.25 80 ASP A O 1
ATOM 639 N N . LEU A 1 81 ? -2.186 4.668 4.744 1.00 89.31 81 LEU A N 1
ATOM 640 C CA . LEU A 1 81 ? -1.926 5.513 5.920 1.00 89.31 81 LEU A CA 1
ATOM 641 C C . LEU A 1 81 ? -1.167 6.793 5.543 1.00 89.31 81 LEU A C 1
ATOM 643 O O . LEU A 1 81 ? -1.495 7.867 6.051 1.00 89.31 81 LEU A O 1
ATOM 647 N N . ALA A 1 82 ? -0.196 6.680 4.635 1.00 88.19 82 ALA A N 1
ATOM 648 C CA . ALA A 1 82 ? 0.654 7.767 4.154 1.00 88.19 82 ALA A CA 1
ATOM 649 C C . ALA A 1 82 ? 0.130 8.444 2.872 1.00 88.19 82 ALA A C 1
ATOM 651 O O . ALA A 1 82 ? 0.824 9.281 2.300 1.00 88.19 82 ALA A O 1
ATOM 652 N N . ALA A 1 83 ? -1.079 8.123 2.399 1.00 88.00 83 ALA A N 1
ATOM 653 C CA . ALA A 1 83 ? -1.592 8.647 1.133 1.00 88.00 83 ALA A CA 1
ATOM 654 C C . ALA A 1 83 ? -1.623 10.187 1.112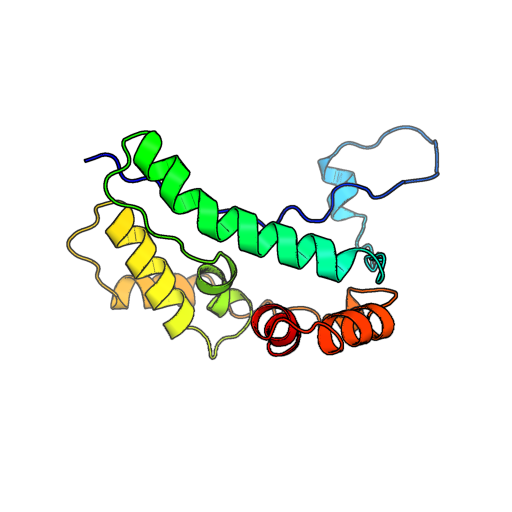 1.00 88.00 83 ALA A C 1
ATOM 656 O O . ALA A 1 83 ? -1.175 10.805 0.144 1.00 88.00 83 ALA A O 1
ATOM 657 N N . PHE A 1 84 ? -2.059 10.803 2.216 1.00 90.25 84 PHE A N 1
ATOM 658 C CA . PHE A 1 84 ? -2.040 12.252 2.393 1.00 90.25 84 PHE A CA 1
ATOM 659 C C . PHE A 1 84 ? -0.628 12.830 2.485 1.00 90.25 84 PHE A C 1
ATOM 661 O O . PHE A 1 84 ? -0.455 13.986 2.125 1.00 90.25 84 PHE A O 1
ATOM 668 N N . GLU A 1 85 ? 0.385 12.059 2.911 1.00 86.94 85 GLU A N 1
ATOM 669 C CA . GLU A 1 85 ? 1.780 12.533 2.934 1.00 86.94 85 GLU A CA 1
ATOM 670 C C . GLU A 1 85 ? 2.286 12.857 1.517 1.00 86.94 85 GLU A C 1
ATOM 672 O O . GLU A 1 85 ? 3.065 13.783 1.278 1.00 86.94 85 GLU A O 1
ATOM 677 N N . HIS A 1 86 ? 1.795 12.088 0.551 1.00 81.94 86 HIS A N 1
ATOM 678 C CA . HIS A 1 86 ? 2.281 12.109 -0.818 1.00 81.94 86 HIS A CA 1
ATOM 679 C C . HIS A 1 86 ? 1.370 12.857 -1.788 1.00 81.94 86 HIS A C 1
ATOM 681 O O . HIS A 1 86 ? 1.833 13.287 -2.845 1.00 81.94 86 HIS A O 1
ATOM 687 N N . SER A 1 87 ? 0.096 13.042 -1.440 1.00 85.06 87 SER A N 1
ATOM 688 C CA . SER A 1 87 ? -0.849 13.829 -2.226 1.00 85.06 87 SE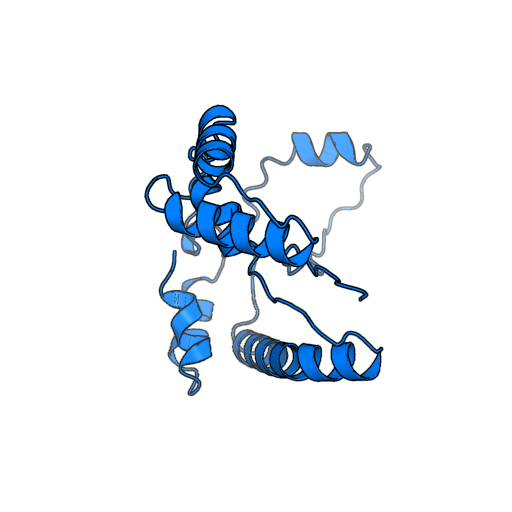R A CA 1
ATOM 689 C C . SER A 1 87 ? -1.946 14.421 -1.346 1.00 85.06 87 SER A C 1
ATOM 691 O O . SER A 1 87 ? -2.663 13.698 -0.653 1.00 85.06 87 SER A O 1
ATOM 693 N N . ARG A 1 88 ? -2.137 15.745 -1.425 1.00 86.00 88 ARG A N 1
ATOM 694 C CA . ARG A 1 88 ? -3.201 16.444 -0.681 1.00 86.00 88 ARG A CA 1
ATOM 695 C C . ARG A 1 88 ? -4.600 15.961 -1.062 1.00 86.00 88 ARG A C 1
ATOM 697 O O . ARG A 1 88 ? -5.480 15.926 -0.207 1.00 86.00 88 ARG A O 1
ATOM 704 N N . ASP A 1 89 ? -4.775 15.522 -2.305 1.00 88.31 89 ASP A N 1
ATOM 705 C CA . ASP A 1 89 ? -6.055 15.029 -2.821 1.00 88.31 89 ASP A CA 1
AT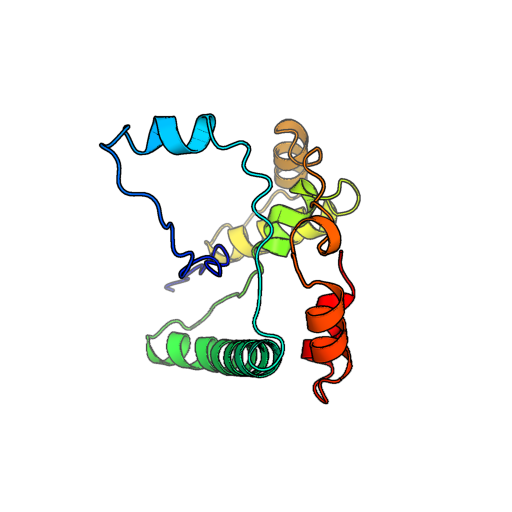OM 706 C C . ASP A 1 89 ? -6.443 13.667 -2.220 1.00 88.31 89 ASP A C 1
ATOM 708 O O . ASP A 1 89 ? -7.587 13.235 -2.330 1.00 88.31 89 ASP A O 1
ATOM 712 N N . GLN A 1 90 ? -5.505 12.992 -1.545 1.00 89.44 90 GLN A N 1
ATOM 713 C CA . GLN A 1 90 ? -5.705 11.682 -0.923 1.00 89.44 90 GLN A CA 1
ATOM 714 C C . GLN A 1 90 ? -5.999 11.765 0.586 1.00 89.44 90 GLN A C 1
ATOM 716 O O . GLN A 1 90 ? -5.882 10.762 1.294 1.00 89.44 90 GLN A O 1
ATOM 721 N N . LEU A 1 91 ? -6.394 12.941 1.097 1.00 91.38 91 LEU A N 1
ATOM 722 C CA . LEU A 1 91 ? -6.704 13.145 2.518 1.00 91.38 91 LEU A CA 1
ATOM 723 C C . LEU A 1 91 ? -7.705 12.114 3.044 1.00 91.38 91 LEU A C 1
ATOM 725 O O . LEU A 1 91 ? -7.448 11.471 4.058 1.00 91.38 91 LEU A O 1
ATOM 729 N N . GLU A 1 92 ? -8.815 11.915 2.336 1.00 94.06 92 GLU A N 1
ATOM 730 C CA . GLU A 1 92 ? -9.875 11.010 2.787 1.00 94.06 92 GLU A CA 1
ATOM 731 C C . GLU A 1 92 ? -9.418 9.541 2.790 1.00 94.06 92 GLU A C 1
ATOM 733 O O . GLU A 1 92 ? -9.734 8.811 3.726 1.00 94.06 92 GLU A O 1
ATOM 738 N N . ARG A 1 93 ? -8.565 9.129 1.838 1.00 92.56 93 ARG A N 1
ATOM 739 C CA . ARG A 1 93 ? -7.950 7.787 1.828 1.00 92.56 93 ARG A CA 1
ATOM 740 C C . ARG A 1 93 ? -7.098 7.556 3.082 1.00 92.56 93 ARG A C 1
ATOM 742 O O . ARG A 1 93 ? -7.225 6.509 3.718 1.00 92.56 93 ARG A O 1
ATOM 749 N N . SER A 1 94 ? -6.287 8.541 3.478 1.00 92.38 94 SER A N 1
ATOM 750 C CA . SER A 1 94 ? -5.528 8.483 4.738 1.00 92.38 94 SER A CA 1
ATOM 751 C C . SER A 1 94 ? -6.430 8.503 5.966 1.00 92.38 94 SER A C 1
ATOM 753 O O . SER A 1 94 ? -6.229 7.696 6.872 1.00 92.38 94 SER A O 1
ATOM 755 N N . VAL A 1 95 ? -7.427 9.389 6.015 1.00 94.44 95 VAL A N 1
ATOM 756 C CA . VAL A 1 95 ? -8.368 9.483 7.144 1.00 94.44 95 VAL A CA 1
ATOM 757 C C . VAL A 1 95 ? -9.088 8.150 7.363 1.00 94.44 95 VAL A C 1
ATOM 759 O O . VAL A 1 95 ? -9.177 7.683 8.503 1.00 94.44 95 VAL A O 1
ATOM 762 N N . ASP A 1 96 ? -9.541 7.501 6.291 1.00 95.00 96 ASP A N 1
ATOM 763 C CA . ASP A 1 96 ? -10.187 6.191 6.351 1.00 95.00 96 ASP A CA 1
ATOM 764 C C . ASP A 1 96 ? -9.228 5.111 6.860 1.00 95.00 96 ASP A C 1
ATOM 766 O O . ASP A 1 96 ? -9.583 4.337 7.756 1.00 95.00 96 ASP A O 1
ATOM 770 N N . ALA A 1 97 ? -7.992 5.075 6.354 1.00 93.56 97 ALA A N 1
ATOM 771 C CA . ALA A 1 97 ? -6.970 4.128 6.794 1.00 93.56 97 ALA A CA 1
ATOM 772 C C . ALA A 1 97 ? -6.624 4.287 8.284 1.00 93.56 97 ALA A C 1
ATOM 774 O O . ALA A 1 97 ? -6.591 3.299 9.022 1.00 93.56 97 ALA A O 1
ATOM 775 N N . TRP A 1 98 ? -6.437 5.522 8.754 1.00 93.62 98 TRP A N 1
ATOM 776 C CA . TRP A 1 98 ? -6.180 5.823 10.164 1.00 93.62 98 TRP A CA 1
ATOM 777 C C . TRP A 1 98 ? -7.379 5.488 11.053 1.00 93.62 98 TRP A C 1
ATOM 779 O O . TRP A 1 98 ? -7.218 4.905 12.124 1.00 93.62 98 TRP A O 1
ATOM 789 N N . THR A 1 99 ? -8.596 5.773 10.593 1.00 94.12 99 THR A N 1
ATOM 790 C CA . THR A 1 99 ? -9.830 5.420 11.307 1.00 94.12 99 THR A CA 1
ATOM 791 C C . THR A 1 99 ? -9.966 3.904 11.465 1.00 94.12 99 THR A C 1
ATOM 793 O O . THR A 1 99 ? -10.279 3.410 12.550 1.00 94.12 99 THR A O 1
ATOM 796 N N . ARG A 1 100 ? -9.706 3.144 10.399 1.00 93.06 100 ARG A N 1
ATOM 797 C CA . ARG A 1 100 ? -9.696 1.675 10.418 1.00 93.06 100 ARG A CA 1
ATOM 798 C C . ARG A 1 100 ? -8.644 1.142 11.388 1.00 93.06 100 ARG A C 1
ATOM 800 O O . ARG A 1 100 ? -8.952 0.323 12.252 1.00 93.06 100 ARG A O 1
ATOM 807 N N . LEU A 1 101 ? -7.437 1.704 11.339 1.00 91.81 101 LEU A N 1
ATOM 808 C CA . LEU A 1 101 ? -6.353 1.360 12.251 1.00 91.81 101 LEU A CA 1
ATOM 809 C C . LEU A 1 101 ? -6.754 1.571 13.718 1.00 91.81 101 LEU A C 1
ATOM 811 O O . LEU A 1 101 ? -6.648 0.646 14.522 1.00 91.81 101 LEU A O 1
ATOM 815 N N . LEU A 1 102 ? -7.268 2.747 14.066 1.00 89.50 102 LEU A N 1
ATOM 816 C CA . LEU A 1 102 ? -7.690 3.070 15.431 1.00 89.50 102 LEU A CA 1
ATOM 817 C C . LEU A 1 102 ? -8.837 2.162 15.911 1.00 89.50 102 LEU A C 1
ATOM 819 O O . LEU A 1 102 ? -8.793 1.660 17.037 1.00 89.50 102 LEU A O 1
ATOM 823 N N . LYS A 1 103 ? -9.811 1.847 15.045 1.00 90.00 103 LYS A N 1
ATOM 824 C CA . LYS A 1 103 ? -10.869 0.859 15.336 1.00 90.00 103 LYS A CA 1
ATOM 825 C C . LYS A 1 103 ? -10.271 -0.510 15.631 1.00 90.00 103 LYS A C 1
ATOM 827 O O . LYS A 1 103 ? -10.654 -1.163 16.605 1.00 90.00 103 LYS A O 1
ATOM 832 N N . SER A 1 104 ? -9.301 -0.944 14.827 1.00 85.81 104 SER A N 1
ATOM 833 C CA . SER A 1 104 ? -8.610 -2.219 15.026 1.00 85.81 104 SER A CA 1
ATOM 834 C C . SER A 1 104 ? -7.830 -2.265 16.348 1.00 85.81 104 SER A C 1
ATOM 836 O O . SER A 1 104 ? -7.688 -3.334 16.930 1.00 85.81 104 SER A O 1
ATOM 838 N N . LEU A 1 105 ? -7.415 -1.116 16.886 1.00 85.06 105 LEU A N 1
ATOM 839 C CA . LEU A 1 105 ? -6.771 -0.995 18.198 1.00 85.06 105 LEU A CA 1
ATOM 840 C C . LEU A 1 105 ? -7.762 -0.904 19.370 1.00 85.06 105 LEU A C 1
ATOM 842 O O . LEU A 1 105 ? -7.340 -0.877 20.521 1.00 85.06 105 LEU A O 1
ATOM 846 N N . GLY A 1 106 ? -9.071 -0.912 19.099 1.00 86.00 106 GLY A N 1
ATOM 847 C CA . GLY A 1 106 ? -10.115 -0.886 20.127 1.00 86.00 106 GLY A CA 1
ATOM 848 C C . GLY A 1 106 ? -10.633 0.510 20.473 1.00 86.00 106 GLY A C 1
ATOM 849 O O . GLY A 1 106 ? -11.331 0.658 21.469 1.00 86.00 106 GLY A O 1
ATOM 850 N N . VAL A 1 107 ? -10.333 1.531 19.664 1.00 88.62 107 VAL A N 1
ATOM 851 C CA . VAL A 1 107 ? -10.944 2.859 19.818 1.00 88.62 107 VAL A CA 1
ATOM 852 C C . VAL A 1 107 ? -12.376 2.807 19.279 1.00 88.62 107 VAL A C 1
ATOM 854 O O . VAL A 1 107 ? -12.587 2.733 18.069 1.00 88.62 107 VAL A O 1
ATOM 857 N N . GLU A 1 108 ? -13.364 2.808 20.175 1.00 83.88 108 GLU A N 1
ATOM 858 C CA . GLU A 1 108 ? -14.778 2.632 19.803 1.00 83.88 108 GLU A CA 1
ATOM 859 C C . GLU A 1 108 ? -15.426 3.916 19.263 1.00 83.88 108 GLU A C 1
ATOM 861 O O . GLU A 1 108 ? -16.187 3.868 18.297 1.00 83.88 108 GLU A O 1
ATOM 866 N N . ALA A 1 109 ? -15.078 5.074 19.830 1.00 84.81 109 ALA A N 1
ATOM 867 C CA . ALA A 1 109 ? -15.595 6.378 19.420 1.00 84.81 109 ALA A CA 1
ATOM 868 C C . ALA A 1 109 ? -14.514 7.179 18.681 1.00 84.81 109 ALA A C 1
ATOM 870 O O . ALA A 1 109 ? -13.745 7.925 19.286 1.00 84.81 109 ALA A O 1
ATOM 871 N N . ILE A 1 110 ? -14.444 7.022 17.357 1.00 89.19 110 ILE A N 1
ATOM 872 C CA . ILE A 1 110 ? -13.514 7.801 16.532 1.00 89.19 110 ILE A CA 1
ATOM 873 C C . ILE A 1 110 ? -14.179 9.091 16.078 1.00 89.19 110 ILE A C 1
ATOM 875 O O . ILE A 1 110 ? -15.162 9.075 15.339 1.00 89.19 110 ILE A O 1
ATOM 879 N N . ASN A 1 111 ? -13.582 10.215 16.462 1.00 91.75 111 ASN A N 1
ATOM 880 C CA . ASN A 1 111 ? -13.893 11.510 15.882 1.00 91.75 111 ASN A CA 1
ATOM 881 C C . ASN A 1 111 ? -13.086 11.692 14.587 1.00 91.75 111 ASN A C 1
ATOM 883 O O . ASN A 1 111 ? -11.936 12.130 14.613 1.00 91.75 111 ASN A O 1
ATOM 887 N N . THR A 1 112 ? -13.691 11.363 13.446 1.00 92.94 112 THR A N 1
ATOM 888 C CA . THR A 1 112 ? -13.057 11.482 12.122 1.00 92.94 112 THR A CA 1
ATOM 889 C C . THR A 1 112 ? -12.610 12.915 11.817 1.00 92.94 112 THR A C 1
ATOM 891 O O . THR A 1 112 ? -11.583 13.120 11.175 1.00 92.94 112 THR A O 1
ATOM 894 N N . THR A 1 113 ? -13.321 13.923 12.332 1.00 93.94 113 THR A N 1
ATOM 895 C CA . THR A 1 113 ? -12.931 15.334 12.197 1.00 93.94 113 THR A CA 1
ATOM 896 C C . THR A 1 113 ? -11.623 15.631 12.928 1.00 93.94 113 THR A C 1
ATOM 898 O O . THR A 1 113 ? -10.801 16.381 12.409 1.00 93.94 113 THR A O 1
ATOM 901 N N . ALA A 1 114 ? -11.393 15.020 14.095 1.00 91.69 114 ALA A N 1
ATOM 902 C CA . ALA A 1 114 ? -10.135 15.160 14.827 1.00 91.69 114 ALA A CA 1
ATOM 903 C C . ALA A 1 114 ? -8.966 14.498 14.081 1.00 91.69 114 ALA A C 1
ATOM 905 O O . ALA A 1 114 ? -7.912 15.110 13.964 1.00 91.69 114 ALA A O 1
ATOM 906 N N . VAL A 1 115 ? -9.175 13.307 13.504 1.00 91.12 115 VAL A N 1
ATOM 907 C CA . VAL A 1 115 ? -8.166 12.630 12.662 1.00 91.12 115 VAL A CA 1
ATOM 908 C C . VAL A 1 115 ? -7.815 13.485 11.443 1.00 91.12 115 VAL A C 1
ATOM 910 O O . VAL A 1 115 ? -6.642 13.695 11.149 1.00 91.12 115 VAL A O 1
ATOM 913 N N . ARG A 1 116 ? -8.826 14.032 10.756 1.00 93.50 116 ARG A N 1
ATOM 914 C CA . ARG A 1 116 ? -8.619 14.933 9.615 1.00 93.50 116 ARG A CA 1
ATOM 915 C C . ARG A 1 116 ? -7.800 16.161 10.016 1.00 93.50 116 ARG A C 1
ATOM 917 O O . ARG A 1 116 ? -6.847 16.508 9.326 1.00 93.50 116 ARG A O 1
ATOM 924 N N . LYS A 1 117 ? -8.163 16.800 11.131 1.00 92.00 117 LYS A N 1
ATOM 925 C CA . LYS A 1 117 ? -7.469 17.981 11.652 1.00 92.00 117 LYS A CA 1
ATOM 926 C C . LYS A 1 117 ? -6.005 17.673 11.979 1.00 92.00 117 LYS A C 1
ATOM 928 O O . LYS A 1 117 ? -5.135 18.407 11.528 1.00 92.00 117 LYS A O 1
ATOM 933 N N . ASP A 1 118 ? -5.741 16.569 12.673 1.00 90.31 118 ASP A N 1
ATOM 934 C CA . ASP A 1 118 ? -4.387 16.151 13.053 1.00 90.31 118 ASP A CA 1
ATOM 935 C C . ASP A 1 118 ? -3.483 15.917 11.829 1.00 90.31 118 ASP A C 1
ATOM 937 O O . ASP A 1 118 ? -2.359 16.423 11.773 1.00 90.31 118 ASP A O 1
ATOM 941 N N . LEU A 1 119 ? -4.005 15.241 10.797 1.00 88.00 119 LEU A N 1
ATOM 942 C CA . LEU A 1 119 ? -3.284 15.024 9.539 1.00 88.00 119 LEU A CA 1
ATOM 943 C C . LEU A 1 119 ? -2.945 16.344 8.830 1.00 88.00 119 LEU A C 1
ATOM 945 O O . LEU A 1 119 ? -1.837 16.497 8.310 1.00 88.00 119 LEU A O 1
ATOM 949 N N . MET A 1 120 ? -3.875 17.303 8.823 1.00 88.19 120 MET A N 1
ATOM 950 C CA . MET A 1 120 ? -3.676 18.617 8.202 1.00 88.19 120 MET A CA 1
ATOM 951 C C . MET A 1 120 ? -2.697 19.505 8.985 1.00 88.19 120 MET A C 1
ATOM 953 O O . MET A 1 120 ? -1.886 20.191 8.367 1.00 88.19 120 MET A O 1
ATOM 957 N N . GLU A 1 121 ? -2.744 19.491 10.320 1.00 85.56 121 GLU A N 1
ATOM 958 C CA . GLU A 1 121 ? -1.921 20.359 11.180 1.00 85.56 121 GLU A CA 1
ATOM 959 C C . GLU A 1 121 ? -0.427 20.034 11.110 1.00 85.56 121 GLU A C 1
ATOM 961 O O . GLU A 1 121 ? 0.410 20.927 11.216 1.00 85.56 121 GLU A O 1
ATOM 966 N N . HIS A 1 122 ? -0.081 18.772 10.870 1.00 75.12 122 HIS A N 1
ATOM 967 C CA . HIS A 1 122 ? 1.311 18.336 10.812 1.00 75.12 122 HIS A CA 1
ATOM 968 C C . HIS A 1 122 ? 1.939 18.427 9.405 1.00 75.12 122 HIS A C 1
ATOM 970 O O . HIS A 1 122 ? 3.066 17.973 9.207 1.00 75.12 122 HIS A O 1
ATOM 976 N N . GLY A 1 123 ? 1.237 19.013 8.425 1.00 62.66 123 GLY A N 1
ATOM 977 C CA . GLY A 1 123 ? 1.815 19.358 7.120 1.00 62.66 123 GLY A CA 1
ATOM 978 C C . GLY A 1 123 ? 2.248 18.162 6.267 1.00 62.66 123 GLY A C 1
ATOM 979 O O . GLY A 1 123 ? 3.149 18.294 5.443 1.00 62.66 123 GLY A O 1
ATOM 980 N N . TRP A 1 124 ? 1.638 16.984 6.453 1.00 67.25 124 TRP A N 1
ATOM 981 C CA . TRP A 1 124 ? 2.099 15.765 5.782 1.00 67.25 124 TRP A CA 1
ATOM 982 C C . TRP A 1 124 ? 1.976 15.864 4.254 1.00 67.25 124 TRP A C 1
ATOM 984 O O . TRP A 1 124 ? 2.864 15.368 3.577 1.00 67.25 124 TRP A O 1
ATOM 994 N N . GLY A 1 125 ? 1.001 16.589 3.691 1.00 62.41 125 GLY A N 1
ATOM 995 C CA . GLY A 1 125 ? 0.788 16.721 2.236 1.00 62.41 125 GLY A CA 1
ATOM 996 C C . GLY A 1 125 ? 1.761 17.608 1.457 1.00 62.41 125 GLY A C 1
ATOM 997 O O . GLY A 1 125 ? 1.335 18.378 0.595 1.00 62.41 125 GLY A O 1
ATOM 998 N N . GLU A 1 126 ? 3.052 17.522 1.760 1.00 64.94 126 GLU A N 1
ATOM 999 C CA . GLU A 1 126 ? 4.120 18.310 1.129 1.00 64.94 126 GLU A CA 1
ATOM 1000 C C . GLU A 1 126 ? 5.265 17.451 0.580 1.00 64.94 126 GLU A C 1
ATOM 1002 O O . GLU A 1 126 ? 6.264 17.984 0.096 1.00 64.94 126 GLU A O 1
ATOM 1007 N N . ARG A 1 127 ? 5.145 16.118 0.626 1.00 72.56 127 ARG A N 1
ATOM 1008 C CA . ARG A 1 127 ? 6.212 15.200 0.207 1.00 72.56 127 ARG A CA 1
ATOM 1009 C C . ARG A 1 127 ? 5.767 14.348 -0.975 1.00 72.56 127 ARG A C 1
ATOM 1011 O O . ARG A 1 127 ? 5.533 13.150 -0.801 1.00 72.56 127 ARG A O 1
ATOM 1018 N N . PRO A 1 128 ? 5.666 14.932 -2.183 1.00 72.50 128 PRO A N 1
ATOM 1019 C CA . PRO A 1 128 ? 5.288 14.169 -3.361 1.00 72.50 128 PRO A CA 1
ATOM 1020 C C . PRO A 1 128 ? 6.241 12.988 -3.553 1.00 72.50 128 PRO A C 1
ATOM 1022 O O . PRO A 1 128 ? 7.459 13.118 -3.383 1.00 72.50 128 PRO A O 1
ATOM 1025 N N . LEU A 1 129 ? 5.685 11.829 -3.904 1.00 73.38 129 LEU A N 1
ATOM 1026 C CA . LEU A 1 129 ? 6.495 10.675 -4.277 1.00 73.38 129 LEU A CA 1
ATOM 1027 C C . LEU A 1 129 ? 7.341 11.042 -5.494 1.00 73.38 129 LEU A C 1
ATOM 1029 O O . LEU A 1 129 ? 6.849 11.593 -6.478 1.00 73.38 129 LEU A O 1
ATOM 1033 N N . ALA A 1 130 ? 8.632 10.726 -5.432 1.00 74.06 130 ALA A N 1
ATOM 1034 C CA . ALA A 1 130 ? 9.469 10.822 -6.614 1.00 74.06 130 ALA A CA 1
ATOM 1035 C C . ALA A 1 130 ? 8.956 9.804 -7.651 1.00 74.06 130 ALA A C 1
ATOM 1037 O O . ALA A 1 130 ? 8.826 8.625 -7.304 1.00 74.06 130 ALA A O 1
ATOM 1038 N N . PRO A 1 131 ? 8.706 10.213 -8.911 1.00 77.38 131 PRO A N 1
ATOM 1039 C CA . PRO A 1 131 ? 8.272 9.292 -9.954 1.00 77.38 131 PRO A CA 1
ATOM 1040 C C . PRO A 1 131 ? 9.203 8.082 -10.041 1.00 77.38 131 PRO A C 1
ATOM 1042 O O . PRO A 1 131 ? 10.426 8.239 -9.981 1.00 77.38 131 PRO A O 1
ATOM 1045 N N . HIS A 1 132 ? 8.659 6.878 -10.233 1.00 79.38 132 HIS A N 1
ATOM 1046 C CA . HIS A 1 132 ? 9.465 5.652 -10.277 1.00 79.38 132 HIS A CA 1
ATOM 1047 C C . HIS A 1 132 ? 10.574 5.686 -11.346 1.00 79.38 132 HIS A C 1
ATOM 1049 O O . HIS A 1 132 ? 11.658 5.149 -11.135 1.00 79.38 132 HIS A O 1
ATOM 1055 N N . ALA A 1 133 ? 10.362 6.394 -12.461 1.00 80.56 133 ALA A N 1
ATOM 1056 C CA . ALA A 1 133 ? 11.389 6.626 -13.486 1.00 80.56 133 ALA A CA 1
ATOM 1057 C C . ALA A 1 133 ? 12.631 7.380 -12.957 1.00 80.56 133 ALA A C 1
ATOM 1059 O O . ALA A 1 133 ? 13.756 7.216 -13.445 1.00 80.56 133 ALA A O 1
ATOM 1060 N N . ASN A 1 134 ? 12.444 8.190 -11.917 1.00 78.25 134 ASN A N 1
ATOM 1061 C CA . ASN A 1 134 ? 13.506 8.949 -11.270 1.00 78.25 134 ASN A CA 1
ATOM 1062 C C . ASN A 1 134 ? 14.178 8.163 -10.141 1.00 78.25 134 ASN A C 1
ATOM 1064 O O . ASN A 1 134 ? 15.311 8.484 -9.791 1.00 78.25 134 ASN A O 1
ATOM 1068 N N . THR A 1 135 ? 13.531 7.123 -9.608 1.00 78.75 135 THR A N 1
ATOM 1069 C CA . THR A 1 135 ? 14.061 6.302 -8.509 1.00 78.75 135 THR A CA 1
ATOM 1070 C C . THR A 1 135 ? 14.645 4.970 -8.972 1.00 78.75 135 THR A C 1
ATOM 1072 O O . THR A 1 135 ? 15.503 4.426 -8.279 1.00 78.75 135 THR A O 1
ATOM 1075 N N . LEU A 1 136 ? 14.247 4.457 -10.142 1.00 82.06 136 LEU A N 1
ATOM 1076 C CA . LEU A 1 136 ? 14.716 3.182 -10.687 1.00 82.06 136 LEU A CA 1
ATOM 1077 C C . LEU A 1 136 ? 15.654 3.385 -11.874 1.00 82.06 136 LEU A C 1
ATOM 1079 O O . LEU A 1 136 ? 15.324 4.073 -12.838 1.00 82.06 136 LEU A O 1
ATOM 1083 N N . HIS A 1 137 ? 16.828 2.756 -11.827 1.00 86.88 137 HIS A N 1
ATOM 1084 C CA . HIS A 1 137 ? 17.831 2.888 -12.886 1.00 86.88 137 HIS A CA 1
ATOM 1085 C C . HIS A 1 137 ? 17.354 2.257 -14.200 1.00 86.88 137 HIS A C 1
ATOM 1087 O O . HIS A 1 137 ? 17.571 2.803 -15.276 1.00 86.88 137 HIS A O 1
ATOM 1093 N N . ASN A 1 138 ? 16.673 1.115 -14.114 1.00 87.62 138 ASN A N 1
ATOM 1094 C CA . ASN A 1 138 ? 16.162 0.367 -15.256 1.00 87.62 138 ASN A CA 1
ATOM 1095 C C . ASN A 1 138 ? 14.629 0.336 -15.297 1.00 87.62 138 ASN A C 1
ATOM 1097 O O . ASN A 1 138 ? 14.030 -0.695 -15.608 1.00 87.62 138 ASN A O 1
ATOM 1101 N N . TYR A 1 139 ? 14.004 1.477 -14.986 1.00 89.19 139 TYR A N 1
ATOM 1102 C CA . TYR A 1 139 ? 12.549 1.625 -14.914 1.00 89.19 139 TYR A CA 1
ATOM 1103 C C . TYR A 1 139 ? 11.816 1.005 -16.110 1.00 89.19 139 TYR A C 1
ATOM 1105 O O . TYR A 1 139 ? 10.929 0.187 -15.904 1.00 89.19 139 TYR A O 1
ATOM 1113 N N . GLU A 1 140 ? 12.216 1.319 -17.346 1.00 91.38 140 GLU A N 1
ATOM 1114 C CA . GLU A 1 140 ? 11.532 0.811 -18.546 1.00 91.38 140 GLU A CA 1
ATOM 1115 C C . GLU A 1 140 ? 11.558 -0.719 -18.650 1.00 91.38 140 GLU A C 1
ATOM 1117 O O . GLU A 1 140 ? 10.559 -1.335 -19.018 1.00 91.38 140 GLU A O 1
ATOM 1122 N N . GLN A 1 141 ? 12.667 -1.358 -18.266 1.00 88.88 141 GLN A N 1
ATOM 1123 C CA . GLN A 1 141 ? 12.783 -2.819 -18.277 1.00 88.88 141 GLN A CA 1
ATOM 1124 C C . GLN A 1 141 ? 11.880 -3.451 -17.213 1.00 88.88 141 GLN A C 1
ATOM 1126 O O . GLN A 1 141 ? 11.204 -4.446 -17.473 1.00 88.88 141 GLN A O 1
ATOM 1131 N N . VAL A 1 142 ? 11.836 -2.848 -16.023 1.00 89.19 142 VAL A N 1
ATOM 1132 C CA . VAL A 1 142 ? 10.960 -3.276 -14.925 1.00 89.19 142 VAL A CA 1
ATOM 1133 C C . VAL A 1 142 ? 9.492 -3.085 -15.307 1.00 89.19 142 VAL A C 1
ATOM 1135 O O . VAL A 1 142 ? 8.685 -3.997 -15.137 1.00 89.19 142 VAL A O 1
ATOM 1138 N N . ALA A 1 143 ? 9.143 -1.935 -15.883 1.00 90.06 143 ALA A N 1
ATOM 1139 C CA . ALA A 1 143 ? 7.797 -1.641 -16.344 1.00 90.06 143 ALA A CA 1
ATOM 1140 C C . ALA A 1 143 ? 7.364 -2.606 -17.455 1.00 90.06 143 ALA A C 1
ATOM 1142 O O . ALA A 1 143 ? 6.249 -3.122 -17.408 1.00 90.06 143 ALA A O 1
ATOM 1143 N N . ALA A 1 144 ? 8.237 -2.913 -18.418 1.00 92.06 144 ALA A N 1
ATOM 1144 C CA . ALA A 1 144 ? 7.964 -3.906 -19.453 1.00 92.06 144 ALA A CA 1
ATOM 1145 C C . ALA A 1 144 ? 7.706 -5.301 -18.858 1.00 92.06 144 ALA A C 1
ATOM 1147 O O . ALA A 1 144 ? 6.698 -5.924 -19.195 1.00 92.06 144 ALA A O 1
ATOM 1148 N N . ALA A 1 145 ? 8.549 -5.756 -17.925 1.00 91.38 145 ALA A N 1
ATOM 1149 C CA . ALA A 1 145 ? 8.372 -7.042 -17.249 1.00 91.38 145 ALA A CA 1
ATOM 1150 C C . ALA A 1 145 ? 7.042 -7.114 -16.476 1.00 91.38 145 ALA A C 1
ATOM 1152 O O . ALA A 1 145 ? 6.310 -8.098 -16.578 1.00 91.38 145 ALA A O 1
ATOM 1153 N N . ILE A 1 146 ? 6.679 -6.046 -15.756 1.00 90.94 146 ILE A N 1
ATOM 1154 C CA . ILE A 1 146 ? 5.414 -5.983 -15.014 1.00 90.94 146 ILE A CA 1
ATOM 1155 C C . ILE A 1 146 ? 4.209 -5.953 -15.968 1.00 90.94 146 ILE A C 1
ATOM 1157 O O . ILE A 1 146 ? 3.241 -6.676 -15.731 1.00 90.94 146 ILE A O 1
ATOM 1161 N N . ARG A 1 147 ? 4.253 -5.180 -17.067 1.00 92.94 147 ARG A N 1
ATOM 1162 C CA . ARG A 1 147 ? 3.176 -5.148 -18.083 1.00 92.94 147 ARG A CA 1
ATOM 1163 C C . ARG A 1 147 ? 2.966 -6.510 -18.741 1.00 92.94 147 ARG A C 1
ATOM 1165 O O . ARG A 1 147 ? 1.821 -6.873 -18.999 1.00 92.94 147 ARG A O 1
ATOM 1172 N N . ALA A 1 148 ? 4.048 -7.250 -18.980 1.00 92.44 148 ALA A N 1
ATOM 1173 C CA . ALA A 1 148 ? 4.013 -8.582 -19.576 1.00 92.44 148 ALA A CA 1
ATOM 1174 C C . ALA A 1 148 ? 3.489 -9.673 -18.622 1.00 92.44 148 ALA A C 1
ATOM 1176 O O . ALA A 1 148 ? 3.189 -10.778 -19.071 1.00 92.44 148 ALA A O 1
ATOM 1177 N N . SER A 1 149 ? 3.351 -9.391 -17.319 1.00 90.69 149 SER A N 1
ATOM 1178 C CA . SER A 1 149 ? 2.838 -10.374 -16.361 1.00 90.69 149 SER A CA 1
ATOM 1179 C C . SER A 1 149 ? 1.401 -10.794 -16.709 1.00 90.69 149 SER A C 1
ATOM 1181 O O . SER A 1 149 ? 0.545 -9.926 -16.926 1.00 90.69 149 SER A O 1
ATOM 1183 N N . PRO A 1 150 ? 1.072 -12.102 -16.683 1.00 89.19 150 PRO A N 1
ATOM 1184 C CA . PRO A 1 150 ? -0.295 -12.578 -16.896 1.00 89.19 150 PRO A CA 1
ATOM 1185 C C . PRO A 1 150 ? -1.236 -12.186 -15.744 1.00 89.19 150 PRO A C 1
ATOM 1187 O O . PRO A 1 150 ? -2.452 -12.094 -15.936 1.00 89.19 150 PRO A O 1
ATOM 1190 N N . ASN A 1 151 ? -0.700 -11.861 -14.564 1.00 88.12 151 ASN A N 1
ATOM 1191 C CA . ASN A 1 151 ? -1.481 -11.524 -13.381 1.00 88.12 151 ASN A CA 1
ATOM 1192 C C . ASN A 1 151 ? -1.929 -10.049 -13.383 1.00 88.12 151 ASN A C 1
ATOM 1194 O O . ASN A 1 151 ? -1.121 -9.127 -13.268 1.00 88.12 151 ASN A O 1
ATOM 1198 N N . ALA A 1 152 ? -3.243 -9.816 -13.441 1.00 87.25 152 ALA A N 1
ATOM 1199 C CA . ALA A 1 152 ? -3.822 -8.471 -13.436 1.00 87.25 152 ALA A CA 1
ATOM 1200 C C . ALA A 1 152 ? -3.471 -7.649 -12.182 1.00 87.25 152 ALA A C 1
ATOM 1202 O O . ALA A 1 152 ? -3.294 -6.437 -12.292 1.00 87.25 152 ALA A O 1
ATOM 1203 N N . ARG A 1 153 ? -3.310 -8.299 -11.018 1.00 83.56 153 ARG A N 1
ATOM 1204 C CA . ARG A 1 153 ? -2.880 -7.634 -9.773 1.00 83.56 153 ARG A CA 1
ATOM 1205 C C . ARG A 1 153 ? -1.420 -7.200 -9.809 1.00 83.56 153 ARG A C 1
ATOM 1207 O O . ARG A 1 153 ? -1.044 -6.267 -9.117 1.00 83.56 153 ARG A O 1
ATOM 1214 N N . ILE A 1 154 ? -0.588 -7.871 -10.600 1.00 86.00 154 ILE A N 1
ATOM 1215 C CA . ILE A 1 154 ? 0.799 -7.441 -10.791 1.00 86.00 154 ILE A CA 1
ATOM 1216 C C . ILE A 1 154 ? 0.837 -6.233 -11.723 1.00 86.00 154 ILE A C 1
ATOM 1218 O O . ILE A 1 154 ? 1.502 -5.243 -11.434 1.00 86.00 154 ILE A O 1
ATOM 1222 N N . ARG A 1 155 ? 0.031 -6.252 -12.788 1.00 88.62 155 ARG A N 1
ATOM 1223 C CA . ARG A 1 155 ? -0.085 -5.109 -13.704 1.00 88.62 155 ARG A CA 1
ATOM 1224 C C . ARG A 1 155 ? -0.616 -3.837 -13.032 1.00 88.62 155 ARG A C 1
ATOM 1226 O O . ARG A 1 155 ? -0.286 -2.747 -13.493 1.00 88.62 155 ARG A O 1
ATOM 1233 N N . SER A 1 156 ? -1.411 -3.936 -11.962 1.00 83.12 156 SER A N 1
ATOM 1234 C CA . SER A 1 156 ? -1.908 -2.751 -11.247 1.00 83.12 156 SER A CA 1
ATOM 1235 C C . SER A 1 156 ? -0.821 -1.977 -10.496 1.00 83.12 156 SER A C 1
ATOM 1237 O O . SER A 1 156 ? -1.015 -0.788 -10.279 1.00 83.12 156 SER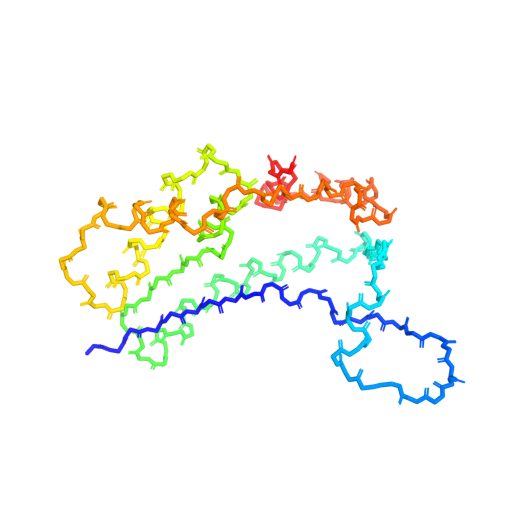 A O 1
ATOM 1239 N N . PHE A 1 157 ? 0.340 -2.575 -10.189 1.00 79.44 157 PHE A N 1
ATOM 1240 C CA . PHE A 1 157 ? 1.454 -1.854 -9.546 1.00 79.44 157 PHE A CA 1
ATOM 1241 C C . PHE A 1 157 ? 2.049 -0.728 -10.409 1.00 79.44 157 PHE A C 1
ATOM 1243 O O . PHE A 1 157 ? 2.780 0.108 -9.894 1.00 79.44 157 PHE A O 1
ATOM 1250 N N . LEU A 1 158 ? 1.739 -0.681 -11.710 1.00 78.31 158 LEU A N 1
ATOM 1251 C CA . LEU A 1 158 ? 2.162 0.406 -12.602 1.00 78.31 158 LEU A CA 1
ATOM 1252 C C . LEU A 1 158 ? 1.150 1.550 -12.712 1.00 78.31 158 LEU A C 1
ATOM 1254 O O . LEU A 1 158 ? 1.417 2.508 -13.430 1.00 78.31 158 LEU A O 1
ATOM 1258 N N . ARG A 1 159 ? -0.031 1.432 -12.092 1.00 61.03 159 ARG A N 1
ATOM 1259 C CA . ARG A 1 159 ? -1.129 2.394 -12.279 1.00 61.03 159 ARG A CA 1
ATOM 1260 C C . ARG A 1 159 ? -1.135 3.546 -11.274 1.00 61.03 159 ARG A C 1
ATOM 1262 O O . ARG A 1 159 ? -1.933 4.456 -11.446 1.00 61.03 159 ARG A O 1
ATOM 1269 N N . GLU A 1 160 ? -0.257 3.532 -10.275 1.00 50.31 160 GLU A N 1
ATOM 1270 C CA . GLU A 1 160 ? -0.164 4.588 -9.261 1.00 50.31 160 GLU A CA 1
ATOM 1271 C C . GLU A 1 160 ? 1.302 5.017 -9.117 1.00 50.31 160 GLU A C 1
ATOM 1273 O O . GLU A 1 160 ? 2.118 4.314 -8.519 1.00 50.31 160 GLU A O 1
ATOM 1278 N N . GLY A 1 161 ? 1.638 6.144 -9.742 1.00 45.62 161 GLY A N 1
ATOM 1279 C CA . GLY A 1 161 ? 2.943 6.798 -9.697 1.00 45.62 161 GLY A CA 1
ATOM 1280 C C . GLY A 1 161 ? 2.877 8.142 -10.395 1.00 45.62 161 GLY A C 1
ATOM 1281 O O . GLY A 1 161 ? 2.554 8.132 -11.602 1.00 45.62 161 GLY A O 1
#

Sequence (161 aa):
VTRGVCGKASNWALRSYSSDGVSRPTFADKRRARRELTKVGFNPADIVQVLEQGLVRDSRRPLKLQRWGFTGFETIPVEDLAAFEHSRDQLERSVDAWTRLLKSLGVEAINTTAVRKDLMEHGWGERPLAPHANTLHNYEQVAAAIRASPNARIRSFLREG

pLDDT: mean 73.63, std 20.26, range [31.12, 95.0]